Protein AF-A0A212D9D9-F1 (afdb_monomer_lite)

InterPro domains:
  IPR004000 Actin family [PF00022] (2-61)
  IPR004000 Actin family [PTHR11937] (1-61)
  IPR004001 Actin, conserved site [PS00432] (52-60)
  IPR043129 ATPase, nucleotide binding domain [SSF53067] (1-61)

Structure (mmCIF, N/CA/C/O backbone):
data_AF-A0A212D9D9-F1
#
_entry.id   AF-A0A212D9D9-F1
#
loop_
_atom_site.group_PDB
_atom_site.id
_atom_site.type_symbol
_atom_site.label_atom_id
_atom_site.label_alt_id
_atom_site.label_comp_id
_atom_site.label_asym_id
_atom_site.label_entity_id
_atom_site.label_seq_id
_atom_site.pdbx_PDB_ins_code
_atom_site.Cartn_x
_atom_site.Cartn_y
_atom_site.Cartn_z
_atom_site.occupancy
_atom_site.B_iso_or_equiv
_atom_site.auth_seq_id
_atom_site.auth_comp_id
_atom_site.auth_asym_id
_atom_site.auth_atom_id
_atom_site.pdbx_PDB_model_num
ATOM 1 N N . MET A 1 1 ? -15.172 5.454 -1.216 1.00 67.44 1 MET A N 1
ATOM 2 C CA . MET A 1 1 ? -15.095 4.170 -0.477 1.00 67.44 1 MET A CA 1
ATOM 3 C C . MET A 1 1 ? -16.161 4.162 0.600 1.00 67.44 1 MET A C 1
ATOM 5 O O . MET A 1 1 ? -16.505 5.236 1.075 1.00 67.44 1 MET A O 1
ATOM 9 N N . TYR A 1 2 ? -16.684 2.988 0.957 1.00 74.31 2 TYR A N 1
ATOM 10 C CA . TYR A 1 2 ? -17.787 2.868 1.912 1.00 74.31 2 TYR A CA 1
ATOM 11 C C . TYR A 1 2 ? -17.365 3.288 3.332 1.00 74.31 2 TYR A C 1
ATOM 13 O O . TYR A 1 2 ? -16.415 2.707 3.869 1.00 74.31 2 TYR A O 1
ATOM 21 N N . PRO A 1 3 ? -18.038 4.277 3.946 1.00 78.06 3 PRO A N 1
ATOM 22 C CA . PRO A 1 3 ? -17.792 4.646 5.338 1.00 78.06 3 PRO A CA 1
ATOM 23 C C . PRO A 1 3 ? -18.186 3.495 6.281 1.00 78.06 3 PRO A C 1
ATOM 25 O O . PRO A 1 3 ? -19.141 2.769 6.016 1.00 78.06 3 PRO A O 1
ATOM 28 N N . GLY A 1 4 ? -17.429 3.295 7.365 1.00 82.06 4 GLY A N 1
ATOM 29 C CA . GLY A 1 4 ? -17.721 2.286 8.399 1.00 82.06 4 GLY A CA 1
ATOM 30 C C . GLY A 1 4 ? -17.329 0.836 8.073 1.00 82.06 4 GLY A C 1
ATOM 31 O O . GLY A 1 4 ? -17.541 -0.059 8.891 1.00 82.06 4 GLY A O 1
ATOM 32 N N . ILE A 1 5 ? -16.732 0.563 6.903 1.00 84.75 5 ILE A N 1
ATOM 33 C CA . ILE A 1 5 ? -16.268 -0.797 6.561 1.00 84.75 5 ILE A CA 1
ATOM 34 C C . ILE A 1 5 ? -15.134 -1.274 7.482 1.00 84.75 5 ILE A C 1
ATOM 36 O O . ILE A 1 5 ? -15.054 -2.458 7.797 1.00 84.75 5 ILE A O 1
ATOM 40 N N . ALA A 1 6 ? -14.282 -0.350 7.936 1.00 82.69 6 ALA A N 1
ATOM 41 C CA . ALA A 1 6 ? -13.179 -0.645 8.845 1.00 82.69 6 ALA A CA 1
ATOM 42 C C . ALA A 1 6 ? -13.690 -1.091 10.221 1.00 82.69 6 ALA A C 1
ATOM 44 O O . ALA A 1 6 ? -13.239 -2.109 10.736 1.00 82.69 6 ALA A O 1
ATOM 45 N N . ASP A 1 7 ? -14.682 -0.383 10.766 1.00 84.56 7 ASP A N 1
ATOM 46 C CA . ASP A 1 7 ? -15.291 -0.698 12.062 1.00 84.56 7 ASP A CA 1
ATOM 47 C C . ASP A 1 7 ? -16.033 -2.037 12.029 1.00 84.56 7 ASP A C 1
ATOM 49 O O . ASP A 1 7 ? -15.895 -2.855 12.940 1.00 84.56 7 ASP A O 1
ATOM 53 N N . ARG A 1 8 ? -16.767 -2.307 10.938 1.00 87.38 8 ARG A N 1
ATOM 54 C CA . ARG A 1 8 ? -17.402 -3.616 10.716 1.00 87.38 8 ARG A CA 1
ATOM 55 C C . ARG A 1 8 ? -16.366 -4.731 10.685 1.00 87.38 8 ARG A C 1
ATOM 57 O O . ARG A 1 8 ? -16.514 -5.712 11.401 1.00 87.38 8 ARG A O 1
ATOM 64 N N . MET A 1 9 ? -15.309 -4.566 9.896 1.00 85.88 9 MET A N 1
ATOM 65 C CA . MET A 1 9 ? -14.249 -5.565 9.786 1.00 85.88 9 MET A CA 1
ATOM 66 C C . MET A 1 9 ? -13.546 -5.787 11.132 1.00 85.88 9 MET A C 1
ATOM 68 O O . MET A 1 9 ? -13.231 -6.922 11.473 1.00 85.88 9 MET A O 1
ATOM 72 N N . GLN A 1 10 ? -13.363 -4.736 11.938 1.00 85.81 10 GLN A N 1
ATOM 73 C CA . GLN A 1 10 ? -12.733 -4.852 13.254 1.00 85.81 10 GLN A CA 1
ATOM 74 C C . GLN A 1 10 ? -13.589 -5.699 14.185 1.00 85.81 10 GLN A C 1
ATOM 76 O O . GLN A 1 10 ? -13.064 -6.572 14.867 1.00 85.81 10 GLN A O 1
ATOM 81 N N . LYS A 1 11 ? -14.905 -5.475 14.183 1.00 85.25 11 LYS A N 1
ATOM 82 C CA . LYS A 1 11 ? -15.849 -6.239 14.998 1.00 85.25 11 LYS A CA 1
ATOM 83 C C . LYS A 1 11 ? -15.890 -7.717 14.600 1.00 85.25 11 LYS A C 1
ATOM 85 O O . LYS A 1 11 ? -15.803 -8.570 15.477 1.00 85.25 11 LYS A O 1
ATOM 90 N N . GLU A 1 12 ? -15.992 -8.008 13.305 1.00 85.88 12 GLU A N 1
ATOM 91 C CA . GLU A 1 12 ? -16.064 -9.385 12.793 1.00 85.88 12 GLU A CA 1
ATOM 92 C C . GLU A 1 12 ? -14.760 -10.158 13.054 1.00 85.88 12 GLU A C 1
ATOM 94 O O . GLU A 1 12 ? -14.791 -11.278 13.557 1.00 85.88 12 GLU A O 1
ATOM 99 N N . ILE A 1 13 ? -13.595 -9.553 12.787 1.00 85.25 13 ILE A N 1
ATOM 100 C CA . ILE A 1 13 ? -12.301 -10.223 12.994 1.00 85.25 13 ILE A CA 1
ATOM 101 C C . ILE A 1 13 ? -12.026 -10.423 14.491 1.00 85.25 13 ILE A C 1
ATOM 103 O O . ILE A 1 13 ? -11.560 -11.490 14.881 1.00 85.25 13 ILE A O 1
ATOM 107 N N . THR A 1 14 ? -1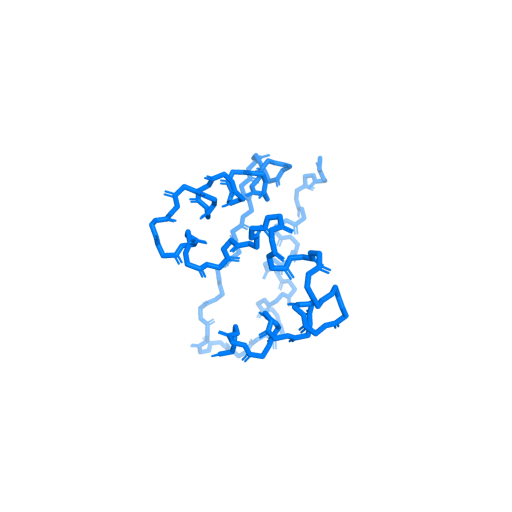2.358 -9.450 15.347 1.00 83.12 14 THR A N 1
ATOM 108 C CA . THR A 1 14 ? -12.225 -9.613 16.806 1.00 83.12 14 THR A CA 1
ATOM 109 C C . THR A 1 14 ? -13.154 -10.698 17.356 1.00 83.12 14 THR A C 1
ATOM 111 O O . THR A 1 14 ? -12.786 -11.362 18.317 1.00 83.12 14 THR A O 1
ATOM 114 N N . ALA A 1 15 ? -14.333 -10.907 16.761 1.00 83.06 15 ALA A N 1
ATOM 115 C CA . ALA A 1 15 ? -15.239 -11.981 17.170 1.00 83.06 15 ALA A CA 1
ATOM 116 C C . ALA A 1 15 ? -14.729 -13.381 16.781 1.00 83.06 15 ALA A C 1
ATOM 118 O O . ALA A 1 15 ? -15.043 -14.354 17.463 1.00 83.06 15 ALA A O 1
ATOM 119 N N . LEU A 1 16 ? -13.956 -13.484 15.695 1.00 83.62 16 LEU A N 1
ATOM 120 C CA . LEU A 1 16 ? -13.422 -14.752 15.187 1.00 83.62 16 LEU A CA 1
ATOM 121 C C . LEU A 1 16 ? -12.040 -15.107 15.753 1.00 83.62 16 LEU A C 1
ATOM 123 O O . LEU A 1 16 ? -11.686 -16.285 15.796 1.00 83.62 16 LEU A O 1
ATOM 127 N N . ALA A 1 17 ? -11.240 -14.121 16.159 1.00 80.50 17 ALA A N 1
ATOM 128 C CA . ALA A 1 17 ? -9.879 -14.359 16.625 1.00 80.50 17 ALA A CA 1
ATOM 129 C C . ALA A 1 17 ? -9.804 -14.675 18.133 1.00 80.50 17 ALA A C 1
ATOM 131 O O . ALA A 1 17 ? -10.571 -14.126 18.927 1.00 80.50 17 ALA A O 1
ATOM 132 N N . PRO A 1 18 ? -8.826 -15.493 18.567 1.00 76.62 18 PRO A N 1
ATOM 133 C CA . PRO A 1 18 ? -8.527 -15.692 19.982 1.00 76.62 18 PRO A CA 1
ATOM 134 C C . PRO A 1 18 ? -8.162 -14.371 20.677 1.00 76.62 18 PRO A C 1
ATOM 136 O O . PRO A 1 18 ? -7.401 -13.563 20.140 1.00 76.62 18 PRO A O 1
ATOM 139 N N . SER A 1 19 ? -8.625 -14.180 21.915 1.00 72.69 19 SER A N 1
ATOM 140 C CA . SER A 1 19 ? -8.395 -12.968 22.726 1.00 72.69 19 SER A CA 1
ATOM 141 C C . SER A 1 19 ? -6.923 -12.691 23.073 1.00 72.69 19 SER A C 1
ATOM 143 O O . SER A 1 19 ? -6.601 -11.635 23.615 1.00 72.69 19 SER A O 1
ATOM 145 N N . THR A 1 20 ? -6.019 -13.614 22.744 1.00 78.88 20 THR A N 1
ATOM 146 C CA . THR A 1 20 ? -4.566 -13.472 22.893 1.00 78.88 20 THR A CA 1
ATOM 147 C C . THR A 1 20 ? -3.916 -12.652 21.775 1.00 78.88 20 THR A C 1
ATOM 149 O O . THR A 1 20 ? -2.759 -12.256 21.917 1.00 78.88 20 THR A O 1
ATOM 152 N N . MET A 1 21 ? -4.627 -12.367 20.676 1.00 79.25 21 MET A N 1
ATOM 153 C CA . MET A 1 21 ? -4.079 -11.656 19.519 1.00 79.25 21 MET A CA 1
ATOM 154 C C . MET A 1 21 ? -4.618 -10.22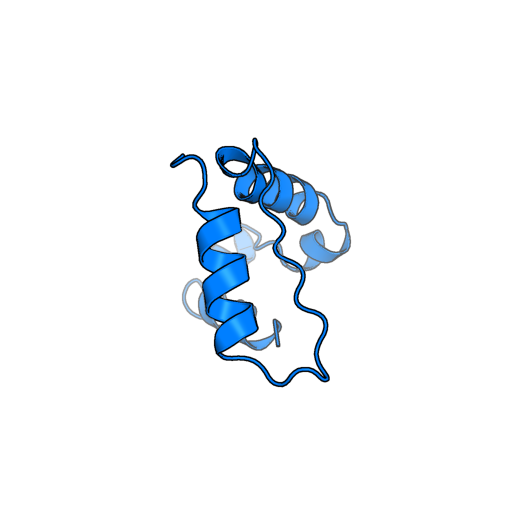3 19.41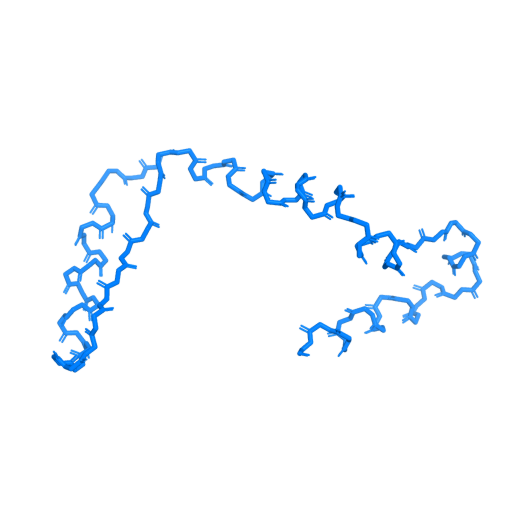9 1.00 79.25 21 MET A C 1
ATOM 156 O O . MET A 1 21 ? -5.823 -9.979 19.390 1.00 79.25 21 MET A O 1
ATOM 160 N N . LYS A 1 22 ? -3.712 -9.244 19.315 1.00 78.56 22 LYS A N 1
ATOM 161 C CA . LYS A 1 22 ? -4.078 -7.838 19.110 1.00 78.56 22 LYS A CA 1
ATOM 162 C C . LYS A 1 22 ? -4.283 -7.558 17.621 1.00 78.56 22 LYS A C 1
ATOM 164 O O . LYS A 1 22 ? -3.318 -7.422 16.873 1.00 78.56 22 LYS A O 1
ATOM 169 N N . ILE A 1 23 ? -5.538 -7.433 17.200 1.00 81.25 23 ILE A N 1
ATOM 170 C CA . ILE A 1 23 ? -5.897 -7.086 15.819 1.00 81.25 23 ILE A CA 1
ATOM 171 C C . ILE A 1 23 ? -5.821 -5.569 15.634 1.00 81.25 23 ILE A C 1
ATOM 173 O O . ILE A 1 23 ? -6.394 -4.814 16.420 1.00 81.25 23 ILE A O 1
ATOM 177 N N . LYS A 1 24 ? -5.146 -5.119 14.572 1.00 83.19 24 LYS A N 1
ATOM 178 C CA . LYS A 1 24 ? -5.082 -3.708 14.170 1.00 83.19 24 LYS A CA 1
ATOM 179 C C . LYS A 1 24 ? -5.541 -3.565 12.724 1.00 83.19 24 LYS A C 1
ATOM 181 O O . LYS A 1 24 ? -4.814 -3.948 11.812 1.00 83.19 24 LYS A O 1
ATOM 186 N N . ILE A 1 25 ? -6.711 -2.969 12.509 1.00 81.88 25 ILE A N 1
ATOM 187 C CA . ILE A 1 25 ? -7.169 -2.619 11.161 1.00 81.88 25 ILE A CA 1
ATOM 188 C C . ILE A 1 25 ? -6.650 -1.239 10.769 1.00 81.88 25 ILE A C 1
ATOM 190 O O . ILE A 1 25 ? -6.866 -0.249 11.464 1.00 81.88 25 ILE A O 1
ATOM 194 N N . ILE A 1 26 ? -5.960 -1.175 9.629 1.00 82.44 26 ILE A N 1
ATOM 195 C CA . ILE A 1 26 ? -5.403 0.058 9.068 1.00 82.44 26 ILE A CA 1
ATOM 196 C C . ILE A 1 26 ? -6.203 0.414 7.820 1.00 82.44 26 ILE A C 1
ATOM 198 O O . ILE A 1 26 ? -6.146 -0.265 6.797 1.00 82.44 26 ILE A O 1
ATOM 202 N N . ALA A 1 27 ? -6.977 1.489 7.918 1.00 80.56 27 ALA A N 1
ATOM 203 C CA . ALA A 1 27 ? -7.925 1.894 6.895 1.00 80.56 27 ALA A CA 1
ATOM 204 C C . ALA A 1 27 ? -7.778 3.392 6.558 1.00 80.56 27 ALA A C 1
ATOM 206 O O . ALA A 1 27 ? -8.701 4.162 6.817 1.00 80.56 27 ALA A O 1
ATOM 207 N N . PRO A 1 28 ? -6.658 3.825 5.945 1.00 79.25 28 PRO A N 1
ATOM 208 C CA . PRO A 1 28 ? -6.426 5.234 5.640 1.00 79.25 28 PRO A CA 1
ATOM 209 C C . PRO A 1 28 ? -7.460 5.778 4.635 1.00 79.25 28 PRO A C 1
ATOM 211 O O . PRO A 1 28 ? -7.969 5.006 3.808 1.00 79.25 28 PRO A O 1
ATOM 214 N N . PRO A 1 29 ? -7.770 7.088 4.687 1.00 72.75 29 PRO A N 1
ATOM 215 C CA . PRO A 1 29 ? -8.725 7.737 3.784 1.00 72.75 29 PRO A CA 1
ATOM 216 C C . PRO A 1 29 ? -8.224 7.799 2.331 1.00 72.75 29 PRO A C 1
ATOM 218 O O . PRO A 1 29 ? -9.018 7.716 1.396 1.00 72.75 29 PRO A O 1
ATOM 221 N N . GLU A 1 30 ? -6.906 7.849 2.121 1.00 76.25 30 GLU A N 1
ATOM 222 C CA . GLU A 1 30 ? -6.273 7.901 0.795 1.00 76.25 30 GLU A CA 1
ATOM 223 C C . GLU A 1 30 ? -6.002 6.520 0.177 1.00 76.25 30 GLU A C 1
ATOM 225 O O . GLU A 1 30 ? -5.194 6.391 -0.738 1.00 76.25 30 GLU A O 1
ATOM 230 N N . ARG A 1 31 ? -6.691 5.461 0.628 1.00 79.38 31 ARG A N 1
ATOM 231 C CA . ARG A 1 31 ? -6.422 4.074 0.188 1.00 79.38 31 ARG A CA 1
ATOM 232 C C . ARG A 1 31 ? -6.489 3.864 -1.326 1.00 79.38 31 ARG A C 1
ATOM 234 O O . ARG A 1 31 ? -5.828 2.969 -1.839 1.00 79.38 31 ARG A O 1
ATOM 241 N N . LYS A 1 32 ? -7.230 4.717 -2.043 1.00 78.56 32 LYS A N 1
ATOM 242 C CA . LYS A 1 32 ? -7.253 4.753 -3.516 1.00 78.56 32 LYS A CA 1
ATOM 243 C C . LYS A 1 32 ? -5.871 4.970 -4.147 1.00 78.56 32 LYS A C 1
ATOM 245 O O . LYS A 1 32 ? -5.652 4.524 -5.263 1.00 78.56 32 LYS A O 1
ATOM 250 N N . TYR A 1 33 ? -4.958 5.637 -3.445 1.00 82.56 33 TYR A N 1
ATOM 251 C CA . TYR A 1 33 ? -3.619 5.961 -3.931 1.00 82.56 33 TYR A CA 1
ATOM 252 C C . TYR A 1 33 ? -2.525 5.130 -3.271 1.00 82.56 33 TYR A C 1
ATOM 254 O O . TYR A 1 33 ? -1.405 5.135 -3.764 1.00 82.56 33 TYR A O 1
ATOM 262 N N . SER A 1 34 ? -2.821 4.385 -2.201 1.00 83.62 34 SER A N 1
ATOM 263 C CA . SER A 1 34 ? -1.806 3.619 -1.466 1.00 83.62 34 SER A CA 1
ATOM 264 C C . SER A 1 34 ? -1.027 2.646 -2.353 1.00 83.62 34 SER A C 1
ATOM 266 O O . SER A 1 34 ? 0.179 2.521 -2.180 1.00 83.62 34 SER A O 1
ATOM 268 N N . VAL A 1 35 ? -1.682 2.018 -3.337 1.00 86.19 35 VAL A N 1
ATOM 269 C CA . VAL A 1 35 ? -1.012 1.133 -4.308 1.00 86.19 35 VAL A CA 1
ATOM 270 C C . VAL A 1 35 ? -0.039 1.917 -5.192 1.00 86.19 35 VAL A C 1
ATOM 272 O O . VAL A 1 35 ? 1.094 1.492 -5.389 1.00 86.19 35 VAL A O 1
ATOM 275 N N . TRP A 1 36 ? -0.448 3.091 -5.678 1.00 86.19 36 TRP A N 1
ATOM 276 C CA . TRP A 1 36 ? 0.392 3.933 -6.532 1.00 86.19 36 TRP A CA 1
ATOM 277 C C . TRP A 1 36 ? 1.577 4.533 -5.770 1.00 86.19 36 TRP A C 1
ATOM 279 O O . TRP A 1 36 ? 2.704 4.520 -6.258 1.00 86.19 36 TRP A O 1
ATOM 289 N N . ILE A 1 37 ? 1.339 4.993 -4.539 1.00 86.75 37 ILE A N 1
ATOM 290 C CA . ILE A 1 37 ? 2.382 5.507 -3.647 1.00 86.75 37 ILE A CA 1
ATOM 291 C C . ILE A 1 37 ? 3.390 4.394 -3.343 1.00 86.75 37 ILE A C 1
ATOM 293 O O . ILE A 1 37 ? 4.589 4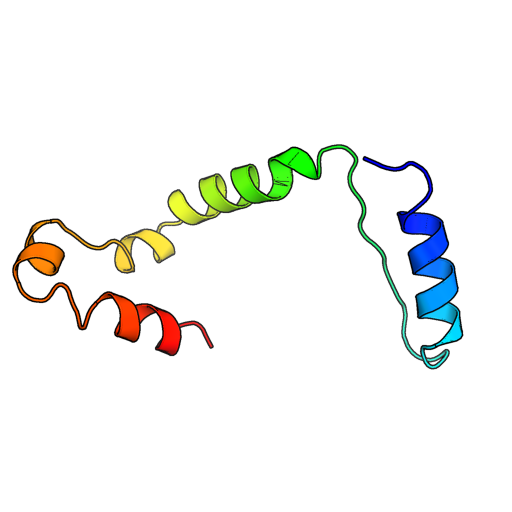.598 -3.516 1.00 86.75 37 ILE A O 1
ATOM 297 N N . GLY A 1 38 ? 2.915 3.197 -2.983 1.00 87.38 38 GLY A N 1
ATOM 298 C CA . GLY A 1 38 ? 3.769 2.027 -2.774 1.00 87.38 38 GLY A CA 1
ATOM 299 C C . GLY A 1 38 ? 4.606 1.686 -4.008 1.00 87.38 38 GLY A C 1
ATOM 300 O O . GLY A 1 38 ? 5.816 1.523 -3.888 1.00 87.38 38 GLY A O 1
ATOM 301 N N . GLY A 1 39 ? 3.994 1.678 -5.196 1.00 87.19 39 GLY A N 1
ATOM 302 C CA . GLY A 1 39 ? 4.692 1.460 -6.465 1.00 87.19 39 GLY A CA 1
ATOM 303 C C . GLY A 1 39 ? 5.769 2.508 -6.755 1.00 87.19 39 GLY A C 1
ATOM 304 O O . GLY A 1 39 ? 6.877 2.151 -7.142 1.00 87.19 39 GLY A O 1
ATOM 305 N N . SER A 1 40 ? 5.492 3.792 -6.504 1.00 88.50 40 SER A N 1
ATOM 306 C CA . SER A 1 40 ? 6.481 4.865 -6.691 1.00 88.50 40 SER A CA 1
ATOM 307 C C . SER A 1 40 ? 7.666 4.770 -5.726 1.00 88.50 40 SER A C 1
ATOM 309 O O . SER A 1 40 ? 8.799 5.052 -6.118 1.00 88.50 40 SER A O 1
ATOM 311 N N . ILE A 1 41 ? 7.424 4.331 -4.485 1.00 88.81 41 ILE A N 1
ATOM 312 C CA . ILE A 1 41 ? 8.484 4.096 -3.503 1.00 88.81 41 ILE A CA 1
ATOM 313 C C . ILE A 1 41 ? 9.320 2.900 -3.951 1.00 88.81 41 ILE A C 1
ATOM 315 O O . ILE A 1 41 ? 10.530 3.045 -4.072 1.00 88.81 41 ILE A O 1
ATOM 319 N N . LEU A 1 42 ? 8.680 1.765 -4.264 1.00 86.81 42 LEU A N 1
ATOM 320 C CA . LEU A 1 42 ? 9.352 0.547 -4.728 1.00 86.81 42 LEU A CA 1
ATOM 321 C C . LEU A 1 42 ? 10.224 0.809 -5.959 1.00 86.81 42 LEU A C 1
ATOM 323 O O . LEU A 1 42 ? 11.399 0.463 -5.943 1.00 86.81 42 LEU A O 1
ATOM 327 N N . ALA A 1 43 ? 9.698 1.496 -6.977 1.00 84.69 43 ALA A N 1
ATOM 328 C CA . ALA A 1 43 ? 10.448 1.836 -8.187 1.00 84.69 43 ALA A CA 1
ATOM 329 C C . ALA A 1 43 ? 11.667 2.738 -7.923 1.00 84.69 43 ALA A C 1
ATOM 331 O O . ALA A 1 43 ? 12.619 2.727 -8.700 1.00 84.69 43 ALA A O 1
ATOM 332 N N . SER A 1 44 ? 11.644 3.509 -6.832 1.00 86.88 44 SER A N 1
ATOM 333 C CA . SER A 1 44 ? 12.731 4.411 -6.442 1.00 86.88 44 SER A CA 1
ATOM 334 C C . SER A 1 44 ? 13.766 3.754 -5.519 1.00 86.88 44 SER A C 1
ATOM 336 O O . SER A 1 44 ? 14.784 4.375 -5.216 1.00 86.88 44 SER A O 1
ATOM 338 N N . LEU A 1 45 ? 13.535 2.523 -5.045 1.00 87.44 45 LEU A N 1
ATOM 339 C CA . LEU A 1 45 ? 14.501 1.807 -4.212 1.00 87.44 45 LEU A CA 1
ATOM 340 C C . LEU A 1 45 ? 15.688 1.339 -5.059 1.00 87.44 45 LEU A C 1
ATOM 342 O O . LEU A 1 45 ? 15.520 0.741 -6.120 1.00 87.44 45 LEU A O 1
ATOM 346 N N . SER A 1 46 ? 16.906 1.535 -4.553 1.00 81.75 46 SER A N 1
ATOM 347 C CA . SER A 1 46 ? 18.131 1.042 -5.199 1.00 81.75 46 SER A CA 1
ATOM 348 C C . SER A 1 46 ? 18.164 -0.484 -5.316 1.00 81.75 46 SER A C 1
ATOM 350 O O . SER A 1 46 ? 18.702 -1.013 -6.283 1.00 81.75 46 SER A O 1
ATOM 352 N N . THR A 1 47 ? 17.537 -1.200 -4.380 1.00 80.25 47 THR A N 1
ATOM 353 C CA . THR A 1 47 ? 17.375 -2.661 -4.436 1.00 80.25 47 THR A CA 1
ATOM 354 C C . THR A 1 47 ? 16.476 -3.106 -5.586 1.00 80.25 47 THR A C 1
ATOM 356 O O . THR A 1 47 ? 16.678 -4.177 -6.145 1.00 80.25 47 THR A O 1
ATOM 359 N N . PHE A 1 48 ? 15.514 -2.273 -5.985 1.00 79.31 48 PHE A N 1
ATOM 360 C CA . PHE A 1 48 ? 14.597 -2.583 -7.076 1.00 79.31 48 PHE A CA 1
ATOM 361 C C . PHE A 1 48 ? 15.245 -2.387 -8.454 1.00 79.31 48 PHE A C 1
ATOM 363 O O . PHE A 1 48 ? 14.811 -3.002 -9.421 1.00 79.31 48 PHE A O 1
ATOM 370 N N . GLN A 1 49 ? 16.325 -1.600 -8.549 1.00 75.50 49 GLN A N 1
ATOM 371 C CA . GLN A 1 49 ? 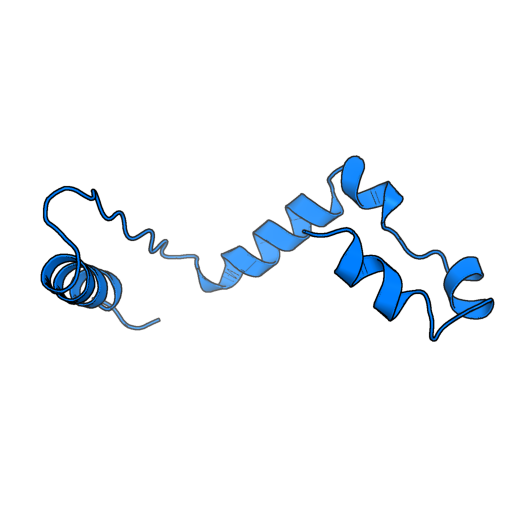17.074 -1.418 -9.800 1.00 75.50 49 GLN A CA 1
ATOM 372 C C . GLN A 1 49 ? 17.706 -2.720 -10.306 1.00 75.50 49 GLN A C 1
ATOM 374 O O . GLN A 1 49 ? 17.834 -2.902 -11.511 1.00 75.50 49 GLN A O 1
ATOM 379 N N . GLN A 1 50 ? 18.070 -3.639 -9.406 1.00 73.38 50 GLN A N 1
ATOM 380 C CA . GLN A 1 50 ? 18.617 -4.954 -9.769 1.00 73.38 50 GLN A CA 1
ATOM 381 C C . GLN A 1 50 ? 17.563 -5.902 -10.358 1.00 73.38 50 GLN A C 1
ATOM 383 O O . GLN A 1 50 ? 17.920 -6.901 -10.972 1.00 73.38 50 GLN A O 1
ATOM 388 N N . MET A 1 51 ? 16.279 -5.588 -10.174 1.00 77.12 51 MET A N 1
ATOM 389 C CA . MET A 1 51 ? 15.146 -6.343 -10.716 1.00 77.12 51 MET A CA 1
ATOM 390 C C . MET A 1 51 ? 14.587 -5.719 -12.003 1.00 77.12 51 MET A C 1
ATOM 392 O O . MET A 1 51 ? 13.589 -6.191 -12.545 1.00 77.12 51 MET A O 1
ATOM 396 N N . TRP A 1 52 ? 15.189 -4.635 -12.503 1.00 80.38 52 TRP A N 1
ATOM 397 C CA . TRP A 1 52 ? 14.766 -4.039 -13.766 1.00 80.38 52 TRP A CA 1
ATOM 398 C C . TRP A 1 52 ? 15.128 -4.946 -14.932 1.00 80.38 52 TRP A C 1
ATOM 400 O O . TRP A 1 52 ? 16.259 -5.403 -15.042 1.00 80.38 52 TRP A O 1
ATOM 410 N N . ILE A 1 53 ? 14.172 -5.141 -15.836 1.00 79.69 53 ILE A N 1
ATOM 411 C CA . ILE A 1 53 ? 14.404 -5.854 -17.088 1.00 79.69 53 ILE A CA 1
ATOM 412 C C . ILE A 1 53 ? 14.801 -4.822 -18.137 1.00 79.69 53 ILE A C 1
ATOM 414 O O . ILE A 1 53 ? 14.011 -3.949 -18.511 1.00 79.69 53 ILE A O 1
ATOM 418 N N . SER A 1 54 ? 16.041 -4.907 -18.601 1.00 82.12 54 SER A N 1
ATOM 419 C CA . SER A 1 54 ? 16.522 -4.093 -19.708 1.00 82.12 54 SER A CA 1
ATOM 420 C C . SER A 1 54 ? 15.926 -4.567 -21.036 1.00 82.12 54 SER A C 1
ATOM 422 O O . SER A 1 54 ? 15.504 -5.714 -21.195 1.00 82.12 54 SER A O 1
ATOM 424 N N . LYS A 1 55 ? 15.916 -3.682 -22.040 1.00 78.88 55 LYS A N 1
ATOM 425 C CA . LYS A 1 55 ? 15.439 -4.034 -23.386 1.00 78.88 55 LYS A CA 1
ATOM 426 C C . LYS A 1 55 ? 16.205 -5.230 -23.970 1.00 78.88 55 LYS A C 1
ATOM 428 O O . LYS A 1 55 ? 15.604 -6.078 -24.615 1.00 78.88 55 LYS A O 1
ATOM 433 N N . GLN A 1 56 ? 17.511 -5.293 -23.718 1.00 78.19 56 GLN A N 1
ATOM 434 C CA . GLN A 1 56 ? 18.358 -6.367 -24.220 1.00 78.19 56 GLN A CA 1
ATOM 435 C C . GLN A 1 56 ? 17.982 -7.721 -23.603 1.00 78.19 56 GLN A C 1
ATOM 437 O O . GLN A 1 56 ? 17.823 -8.692 -24.332 1.00 78.19 56 GLN A O 1
ATOM 442 N N . GLU A 1 57 ? 17.748 -7.774 -22.290 1.00 74.44 57 GLU A N 1
ATOM 443 C CA . GLU A 1 57 ? 17.302 -9.002 -21.619 1.00 74.44 57 GLU A CA 1
ATOM 444 C C . GLU A 1 57 ? 15.933 -9.462 -22.143 1.00 74.44 57 GLU A C 1
ATOM 446 O O . GLU A 1 57 ? 15.734 -10.648 -22.410 1.00 74.44 57 GLU A O 1
ATOM 451 N N . TYR A 1 58 ? 15.002 -8.524 -22.354 1.00 75.12 58 TYR A N 1
ATOM 452 C CA . TYR A 1 58 ? 13.682 -8.836 -22.904 1.00 75.12 58 TYR A CA 1
ATOM 453 C C . TYR A 1 58 ? 13.747 -9.424 -24.323 1.00 75.12 58 TYR A C 1
ATOM 455 O O . TYR A 1 58 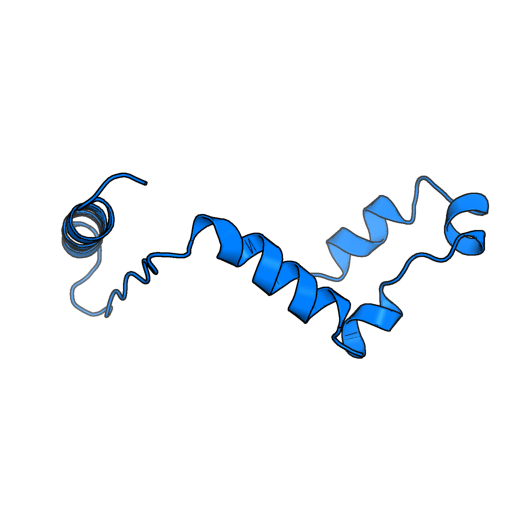? 13.047 -10.397 -24.609 1.00 75.12 58 TYR A O 1
ATOM 463 N N . ASP A 1 59 ? 14.591 -8.860 -25.191 1.00 78.19 59 ASP A N 1
ATOM 464 C CA . ASP A 1 59 ? 14.750 -9.308 -26.579 1.00 78.19 59 ASP A CA 1
ATOM 465 C C . ASP A 1 59 ? 15.456 -10.682 -26.665 1.00 78.19 59 ASP A C 1
ATOM 467 O O . ASP A 1 59 ? 15.192 -11.458 -27.585 1.00 78.19 59 ASP A O 1
ATOM 471 N N . GLU A 1 60 ? 16.319 -11.013 -25.695 1.00 76.12 60 GLU A N 1
ATOM 472 C CA . GLU A 1 60 ? 17.082 -12.267 -25.661 1.00 76.12 60 GLU A CA 1
ATOM 473 C C . GLU A 1 60 ? 16.282 -13.458 -25.107 1.00 76.12 60 GLU A C 1
ATOM 475 O O . GLU A 1 60 ? 16.464 -14.588 -25.570 1.00 76.12 60 GLU A O 1
ATOM 480 N N . THR A 1 61 ? 15.399 -13.276 -24.115 1.00 68.00 61 THR A N 1
ATOM 481 C CA . THR A 1 61 ? 14.578 -14.390 -23.586 1.00 68.00 61 THR A CA 1
ATOM 482 C C . THR A 1 61 ? 13.248 -13.923 -22.967 1.00 68.00 61 THR A C 1
ATOM 484 O O . THR A 1 61 ? 13.075 -13.946 -21.743 1.00 68.00 61 THR A O 1
ATOM 487 N N . PRO A 1 62 ? 12.239 -13.581 -23.787 1.00 62.72 62 PRO A N 1
ATOM 488 C CA . PRO A 1 62 ? 10.997 -12.973 -23.299 1.00 62.72 62 PRO A CA 1
ATOM 489 C C . PRO A 1 62 ? 10.151 -13.891 -22.394 1.00 62.72 62 PRO A C 1
ATOM 491 O O . PRO A 1 62 ? 9.402 -13.404 -21.551 1.00 62.72 62 PRO A O 1
ATOM 494 N N . GLY A 1 63 ? 10.261 -15.218 -22.540 1.00 63.34 63 GLY A N 1
ATOM 495 C CA . GLY A 1 63 ? 9.434 -16.189 -21.804 1.00 63.34 63 GLY A CA 1
ATOM 496 C C . GLY A 1 63 ? 9.951 -16.596 -20.417 1.00 63.34 63 GLY A C 1
ATOM 497 O O . GLY A 1 63 ? 9.157 -16.995 -19.571 1.00 63.34 63 GLY A O 1
ATOM 498 N N . VAL A 1 64 ? 11.261 -16.497 -20.160 1.00 59.47 64 VAL A N 1
ATOM 499 C CA . VAL A 1 64 ? 11.884 -16.977 -18.905 1.00 59.47 64 VAL A CA 1
ATOM 500 C C . VAL A 1 64 ? 11.988 -15.864 -17.858 1.00 59.47 64 VAL A C 1
ATOM 502 O O . VAL A 1 64 ? 11.876 -16.128 -16.662 1.00 59.47 64 VAL A O 1
ATOM 505 N N . LEU A 1 65 ? 12.119 -14.606 -18.290 1.00 61.34 65 LEU A N 1
ATOM 506 C CA . LEU A 1 65 ? 12.208 -13.451 -17.390 1.00 61.34 65 LEU A CA 1
ATOM 507 C C . LEU A 1 65 ? 10.938 -13.225 -16.561 1.00 61.34 65 LEU A C 1
ATOM 509 O O . LEU A 1 65 ? 11.036 -12.807 -15.411 1.00 61.34 65 LEU A O 1
ATOM 513 N N . MET A 1 66 ? 9.757 -13.553 -17.101 1.00 58.28 66 MET A N 1
ATOM 514 C CA . MET A 1 66 ? 8.509 -13.469 -16.332 1.00 58.28 66 MET A CA 1
ATOM 515 C C . MET A 1 66 ? 8.419 -14.513 -15.213 1.00 58.28 66 MET A C 1
ATOM 517 O O . MET A 1 66 ? 7.784 -14.246 -14.200 1.00 58.28 66 MET A O 1
ATOM 521 N N . LEU A 1 67 ? 9.031 -15.689 -15.384 1.00 57.53 67 LEU A N 1
ATOM 522 C CA . LEU A 1 67 ? 8.960 -16.772 -14.397 1.00 57.53 67 LEU A CA 1
ATOM 523 C C . LEU A 1 67 ? 9.985 -16.582 -13.275 1.00 57.53 67 LEU A C 1
ATOM 525 O O . LEU A 1 67 ? 9.659 -16.768 -12.108 1.00 57.53 67 LEU A O 1
ATOM 529 N N . ARG A 1 68 ? 11.194 -16.122 -13.613 1.00 55.62 68 ARG A N 1
ATOM 530 C CA . ARG A 1 68 ? 12.292 -15.959 -12.651 1.00 55.62 68 ARG A CA 1
ATOM 531 C C . ARG A 1 68 ? 12.013 -14.918 -11.562 1.00 55.62 68 ARG A C 1
ATOM 533 O O . ARG A 1 68 ? 12.426 -15.097 -10.428 1.00 55.62 68 ARG A O 1
ATOM 540 N N . GLN A 1 69 ? 11.286 -13.849 -11.882 1.00 55.31 69 GLN A N 1
ATOM 541 C CA . GLN A 1 69 ? 10.994 -12.788 -10.909 1.00 55.31 69 GLN A CA 1
ATOM 542 C C . GLN A 1 69 ? 9.958 -13.188 -9.845 1.00 55.31 69 GLN A C 1
ATOM 544 O O . GLN A 1 69 ? 9.884 -12.522 -8.818 1.00 55.31 69 GLN A O 1
ATOM 549 N N . VAL A 1 70 ? 9.176 -14.253 -10.064 1.00 55.03 70 VAL A N 1
ATOM 550 C CA . VAL A 1 70 ? 8.171 -14.730 -9.094 1.00 55.03 70 VAL A CA 1
ATOM 551 C C . VAL A 1 70 ? 8.793 -15.655 -8.042 1.00 55.03 70 VAL A C 1
ATOM 553 O O . VAL A 1 70 ? 8.334 -15.669 -6.906 1.00 55.03 70 VAL A O 1
ATOM 556 N N . GLU A 1 71 ? 9.849 -16.394 -8.392 1.00 50.59 71 GLU A N 1
ATOM 557 C CA . GLU A 1 71 ? 10.527 -17.324 -7.473 1.00 50.59 71 GLU A CA 1
ATOM 558 C C . GLU A 1 71 ? 11.479 -16.610 -6.496 1.00 50.59 71 GLU A C 1
ATOM 560 O O . GLU A 1 71 ? 11.660 -17.067 -5.374 1.00 50.59 71 GLU A O 1
ATOM 565 N N . ASP A 1 72 ? 12.037 -15.456 -6.878 1.00 50.97 72 ASP A N 1
ATOM 566 C CA . ASP A 1 72 ? 12.970 -14.686 -6.037 1.00 50.97 72 ASP A CA 1
ATOM 567 C C . ASP A 1 72 ? 12.261 -13.767 -5.005 1.00 50.97 72 ASP A C 1
ATOM 569 O O . ASP A 1 72 ? 12.925 -13.011 -4.293 1.00 50.97 72 ASP A O 1
ATOM 573 N N . THR A 1 73 ? 10.918 -13.786 -4.926 1.00 51.91 73 THR A N 1
ATOM 574 C CA . THR A 1 73 ? 10.121 -12.918 -4.024 1.00 51.91 73 THR A CA 1
ATOM 575 C C . THR A 1 73 ? 9.528 -13.601 -2.778 1.00 51.91 73 THR A C 1
ATOM 577 O O . THR A 1 73 ? 8.738 -12.957 -2.079 1.00 51.91 73 THR A O 1
ATOM 580 N N . GLU A 1 74 ? 9.901 -14.849 -2.470 1.00 43.28 74 GLU A N 1
ATOM 581 C CA . GLU A 1 74 ? 9.520 -15.549 -1.220 1.00 43.28 74 GLU A CA 1
ATOM 582 C C . GLU A 1 74 ? 10.494 -15.332 -0.047 1.00 43.28 74 GLU A C 1
ATOM 584 O O . GLU A 1 74 ? 11.729 -15.318 -0.258 1.00 43.28 74 GLU A O 1
#

Secondary structure (DSSP, 8-state):
--TTHHHHHHHHHHHHS-TTS-------TTHHHHHHHHHHHHHH-HHHHTT---HHHHHH-TTTHHHHHHHTT-

Radius of gyration: 19.52 Å; chains: 1; bounding box: 36×25×50 Å

Sequence (74 aa):
MYPGIADRMQKEITALAPSTMKIKIIAPPERKYSVWIGGSILASLSTFQQMWISKQEYDETPGVLMLRQVEDTE

Organism: Cervus elaphus hippelaphus (NCBI:txid46360)

Foldseek 3Di:
DDPCPQVVVVVVVCVVDDPVDDDDGDDDPVVVCPVVVVVVVLVPDPVNVVLDDDPVNCVVPVPVNVVVVVVVPD

pLDDT: mean 76.59, std 10.82, range [43.28, 88.81]